Protein AF-A0A7S3KA99-F1 (afdb_monomer)

Sequence (118 aa):
LLRVVQYCHFKNIMHRDLKPENIIIDPETLQVKVIDFGSSSYFSSYQNLKTSLGTPYYIAPEVLKGKYDKSADTWSIGIVTYLMLTGCPPFQDEDFQAIYQKILKEPLQFYRDQWIYL

Radius of gyration: 14.82 Å; Cα contacts (8 Å, |Δi|>4): 154; chains: 1; bounding box: 36×38×37 Å

Organism: Euplotes crassus (NCBI:txid5936)

Foldseek 3Di:
DVVVLVVCVVVQKAQQEDDPVQWDADPVPRDIDGDDSVVMDRDDQQQQPVDPDYDLLQAALCVVVSGDGSVSVVSSVVQRVLCVQQVDGQQDDPDSVSSSCCNNPPDRDDDVVSRVVD

Solvent-accessible surface area (backbone atoms only — not comparable to full-atom values): 7188 Å² total; per-residue (Å²): 96,69,71,59,53,51,52,34,48,76,71,40,36,35,51,63,52,59,45,69,92,32,51,47,66,42,88,88,78,67,44,69,42,79,54,73,64,86,63,38,44,71,73,54,93,82,46,76,66,86,67,94,63,64,66,79,73,36,63,30,56,42,53,80,70,43,57,59,61,69,62,39,49,54,43,9,50,50,40,48,50,47,24,72,61,44,77,48,62,90,54,77,61,96,45,70,69,55,29,52,48,39,60,68,70,52,80,92,75,84,58,70,88,48,44,80,85,114

pLDDT: mean 87.48, std 13.01, range [45.09, 97.19]

Nearest PDB structures (foldseek):
  3q5i-assembly1_A  TM=8.982E-01  e=3.711E-11  Plasmodium berghei
  3lij-assembly1_A  TM=9.115E-01  e=2.048E-10  Cryptosporidium parvum Iowa II
  3hx4-assembly1_A  TM=9.031E-01  e=1.805E-10  Toxoplasma gondii
  8h6e-assembly1_4Y  TM=8.578E-01  e=2.296E-07  Homo sapiens
  8rpc-assembly1_A  TM=8.699E-01  e=5.929E-07  Plasmodium falciparum

Secondary structure (DSSP, 8-state):
-HHHHHHHHHTTEE-----GGGEEE-TTT--EEE--GGG-EE--SS-------S-GGG--HHHHTT---THHHHHHHHHHHHHHHHSS-SS--SSHHHHHHHHHHSPP---GGG-TT-

InterPro domains:
  IPR000719 Protein kinase domain [PF00069] (2-106)
  IPR000719 Protein kinase domain [PS50011] (1-118)
  IPR000719 Protein kinase domain [SM00220] (1-116)
  IPR008271 Serine/threonine-protein kinase, active site [PS00108] (13-25)
  IPR011009 Protein kinase-like domain superfamily [SSF56112] (1-115)
  IPR050205 Calcium-dependent Serine/Threonine Protein Kinases [PTHR24349] (1-115)

Mean predicted aligned error: 5.22 Å

Structure (mmCIF, N/CA/C/O backbone):
data_AF-A0A7S3KA99-F1
#
_entry.id   AF-A0A7S3KA99-F1
#
loop_
_atom_site.group_PDB
_atom_site.id
_atom_site.type_symbol
_atom_site.label_atom_id
_atom_site.label_alt_id
_atom_site.label_comp_id
_atom_site.label_asym_id
_atom_site.label_entity_id
_atom_site.label_seq_id
_atom_site.pdbx_PDB_ins_code
_atom_site.Cartn_x
_atom_site.Cartn_y
_atom_site.Cartn_z
_atom_site.occupancy
_atom_site.B_iso_or_equiv
_atom_site.auth_seq_id
_atom_site.auth_comp_id
_atom_site.auth_asym_id
_atom_site.auth_atom_id
_atom_site.pdbx_PDB_model_num
ATOM 1 N N . LEU A 1 1 ? -10.545 -4.318 0.410 1.00 92.44 1 LEU A N 1
ATOM 2 C CA . LEU A 1 1 ? -9.425 -3.391 0.690 1.00 92.44 1 LEU A CA 1
ATOM 3 C C . LEU A 1 1 ? -9.832 -1.915 0.631 1.00 92.44 1 LEU A C 1
ATOM 5 O O . LEU A 1 1 ? -9.926 -1.313 1.690 1.00 92.44 1 LEU A O 1
ATOM 9 N N . LEU A 1 2 ? -10.161 -1.346 -0.541 1.00 95.94 2 LEU A N 1
ATOM 10 C CA . LEU A 1 2 ? -10.498 0.089 -0.676 1.00 95.94 2 LEU A CA 1
ATOM 11 C C . LEU A 1 2 ? -11.579 0.580 0.303 1.00 95.94 2 LEU A C 1
ATOM 13 O O . LEU A 1 2 ? -11.410 1.627 0.912 1.00 95.94 2 LEU A O 1
ATOM 17 N N . ARG A 1 3 ? -12.647 -0.201 0.525 1.00 96.44 3 ARG A N 1
ATOM 18 C CA . ARG A 1 3 ? -13.696 0.135 1.511 1.00 96.44 3 ARG A CA 1
ATOM 19 C C . ARG A 1 3 ? -13.165 0.255 2.946 1.00 96.44 3 ARG A C 1
ATOM 21 O O . ARG A 1 3 ? -13.610 1.125 3.684 1.00 96.44 3 ARG A O 1
ATOM 28 N N . VAL A 1 4 ? -12.217 -0.603 3.335 1.00 95.50 4 VAL A N 1
ATOM 29 C CA . VAL A 1 4 ? -11.607 -0.579 4.676 1.00 95.50 4 VAL A CA 1
ATOM 30 C C . VAL A 1 4 ? -10.785 0.695 4.840 1.00 95.50 4 VAL A C 1
ATOM 32 O O . VAL A 1 4 ? -10.965 1.431 5.803 1.00 95.50 4 VAL A O 1
ATOM 35 N N . VAL A 1 5 ? -9.951 1.001 3.846 1.00 96.06 5 VAL A N 1
ATOM 36 C CA . VAL A 1 5 ? -9.082 2.183 3.864 1.00 96.06 5 VAL A CA 1
ATOM 37 C C . VAL A 1 5 ? -9.902 3.471 3.803 1.00 96.06 5 VAL A C 1
ATOM 39 O O . VAL A 1 5 ? -9.659 4.383 4.585 1.00 96.06 5 VAL A O 1
ATOM 42 N N . GLN A 1 6 ? -10.948 3.518 2.975 1.00 97.00 6 GLN A N 1
ATOM 43 C CA . GLN A 1 6 ? -11.892 4.635 2.934 1.00 97.00 6 GLN 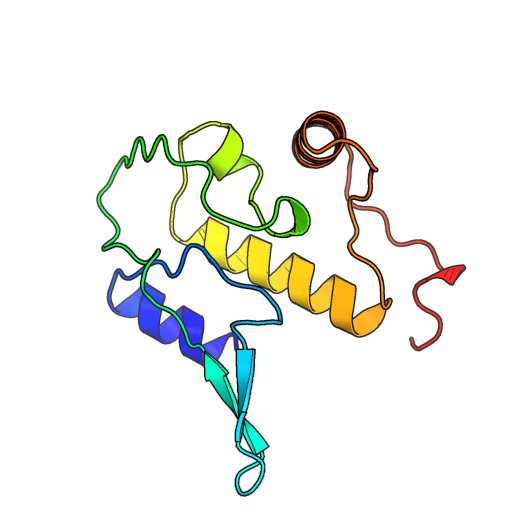A CA 1
ATOM 44 C C . GLN A 1 6 ? -12.533 4.886 4.307 1.00 97.00 6 GLN A C 1
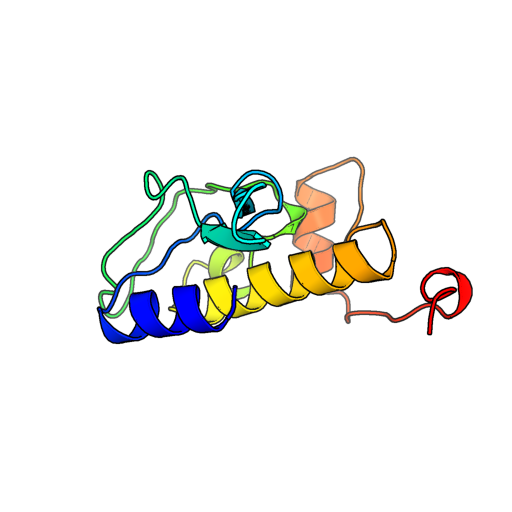ATOM 46 O O . GLN A 1 6 ? -12.644 6.035 4.733 1.00 97.00 6 GLN A O 1
ATOM 51 N N . TYR A 1 7 ? -12.933 3.826 5.016 1.00 97.00 7 TYR A N 1
ATOM 52 C CA . TYR A 1 7 ? -13.483 3.944 6.365 1.00 97.00 7 TYR A CA 1
ATOM 53 C C . TYR A 1 7 ? -12.450 4.492 7.363 1.00 97.00 7 TYR A C 1
ATOM 55 O O . TYR A 1 7 ? -12.759 5.420 8.113 1.00 97.00 7 TYR A O 1
ATOM 63 N N . CYS A 1 8 ? -11.211 3.988 7.343 1.00 95.75 8 CYS A N 1
ATOM 64 C CA . CYS A 1 8 ? -10.117 4.522 8.162 1.00 95.75 8 CYS A CA 1
ATOM 65 C C . CYS A 1 8 ? -9.879 6.009 7.873 1.00 95.75 8 CYS A C 1
ATOM 67 O O . CYS A 1 8 ? -9.869 6.835 8.787 1.00 95.75 8 CYS A O 1
ATOM 69 N N . HIS A 1 9 ? -9.786 6.372 6.595 1.00 95.25 9 HIS A N 1
ATOM 70 C CA . HIS A 1 9 ? -9.577 7.745 6.147 1.00 95.25 9 HIS A CA 1
ATOM 71 C C . HIS A 1 9 ? -10.717 8.667 6.573 1.00 95.25 9 HIS A C 1
ATOM 73 O O . HIS A 1 9 ? -10.449 9.781 7.026 1.00 95.25 9 HIS A O 1
ATOM 79 N N . PHE A 1 10 ? -11.969 8.212 6.511 1.00 96.31 10 PHE A N 1
ATOM 80 C CA . PHE A 1 10 ? -13.125 8.947 7.033 1.00 96.31 10 PHE A CA 1
ATOM 81 C C . PHE A 1 10 ? -13.015 9.207 8.544 1.00 96.31 10 PHE A C 1
ATOM 83 O O . PHE A 1 10 ? -13.398 10.270 9.025 1.00 96.31 10 PHE A O 1
ATOM 90 N N . LYS A 1 11 ? -12.419 8.276 9.296 1.00 95.62 11 LYS A N 1
ATOM 91 C CA . LYS A 1 11 ? -12.125 8.414 10.732 1.00 95.62 11 LYS A CA 1
ATOM 92 C C . LYS A 1 11 ? -10.819 9.160 11.036 1.00 95.62 11 LYS A C 1
ATOM 94 O O . LYS A 1 11 ? -10.394 9.183 12.186 1.00 95.62 11 LYS A O 1
ATOM 99 N N . ASN A 1 12 ? -10.195 9.789 10.037 1.00 93.00 12 ASN A N 1
ATOM 100 C CA . ASN A 1 12 ? -8.882 10.433 10.147 1.00 93.00 12 ASN A CA 1
ATOM 101 C C . ASN A 1 12 ? -7.750 9.490 10.577 1.00 93.00 12 ASN A C 1
ATOM 103 O O . ASN A 1 12 ? -6.774 9.956 11.146 1.00 93.00 12 ASN A O 1
ATOM 107 N N . ILE A 1 13 ? -7.843 8.196 10.278 1.00 93.62 13 ILE A N 1
ATOM 108 C CA . ILE A 1 13 ? -6.802 7.207 10.572 1.00 93.62 13 ILE A CA 1
ATOM 109 C C . ILE A 1 13 ? -6.056 6.875 9.279 1.00 93.62 13 ILE A C 1
ATOM 111 O O . ILE A 1 13 ? -6.689 6.556 8.275 1.00 93.62 13 ILE A O 1
ATOM 115 N N . MET A 1 14 ? -4.726 6.940 9.318 1.00 93.06 14 MET A N 1
ATOM 116 C CA . MET A 1 14 ? -3.830 6.425 8.276 1.00 93.06 14 MET A CA 1
ATOM 117 C C . MET A 1 14 ? -3.254 5.088 8.733 1.00 93.06 14 MET A C 1
ATOM 119 O O . MET A 1 14 ? -2.809 4.993 9.880 1.00 93.06 14 MET A O 1
ATOM 123 N N . HIS A 1 15 ? -3.232 4.085 7.855 1.00 93.81 15 HIS A N 1
ATOM 124 C CA . HIS A 1 15 ? -2.691 2.765 8.185 1.00 93.81 15 HIS A CA 1
ATOM 125 C C . HIS A 1 15 ? -1.156 2.769 8.213 1.00 93.81 15 HIS A C 1
ATOM 127 O O . HIS A 1 15 ? -0.557 2.274 9.167 1.00 93.81 15 HIS A O 1
ATOM 133 N N . ARG A 1 16 ? -0.528 3.378 7.195 1.00 91.69 16 ARG A N 1
ATOM 134 C CA . ARG A 1 16 ? 0.925 3.570 6.997 1.00 91.69 16 ARG A CA 1
ATOM 135 C C . ARG A 1 16 ? 1.773 2.315 6.749 1.00 91.69 16 ARG A C 1
ATOM 137 O O . ARG A 1 16 ? 2.930 2.464 6.386 1.00 91.69 16 ARG A O 1
ATOM 144 N N . ASP A 1 17 ? 1.222 1.111 6.893 1.00 91.31 17 ASP A N 1
ATOM 145 C CA . ASP A 1 17 ? 1.930 -0.148 6.582 1.00 91.31 17 ASP A CA 1
ATOM 146 C C . ASP A 1 17 ? 1.046 -1.141 5.800 1.00 91.31 17 ASP A C 1
ATOM 148 O O . ASP A 1 17 ? 0.855 -2.290 6.192 1.00 91.31 17 ASP A O 1
ATOM 152 N N . LEU A 1 18 ? 0.386 -0.671 4.734 1.00 94.56 18 LEU A N 1
ATOM 153 C CA . LEU A 1 18 ? -0.420 -1.546 3.873 1.00 94.56 18 LEU A CA 1
ATOM 154 C C . LEU A 1 18 ? 0.491 -2.371 2.959 1.00 94.56 18 LEU A C 1
ATOM 156 O O . LEU A 1 18 ? 1.186 -1.830 2.102 1.00 94.56 18 LEU A O 1
ATOM 160 N N . LYS A 1 19 ? 0.438 -3.689 3.131 1.00 93.81 19 LYS A N 1
ATOM 161 C CA . LYS A 1 19 ? 1.214 -4.692 2.395 1.00 93.81 19 LYS A CA 1
ATOM 162 C C . LYS A 1 19 ? 0.464 -6.032 2.403 1.00 93.81 19 LYS A C 1
ATOM 164 O O . LYS A 1 19 ? -0.439 -6.182 3.233 1.00 93.81 19 LYS A O 1
ATOM 169 N N . PRO A 1 20 ? 0.779 -6.990 1.512 1.00 94.62 20 PRO A N 1
ATOM 170 C CA . PRO A 1 20 ? 0.066 -8.266 1.433 1.00 94.62 20 PRO A CA 1
ATOM 171 C C . PRO A 1 20 ? -0.001 -9.011 2.770 1.00 94.62 20 PRO A C 1
ATOM 173 O O . PRO A 1 20 ? -1.036 -9.570 3.106 1.00 94.62 20 PR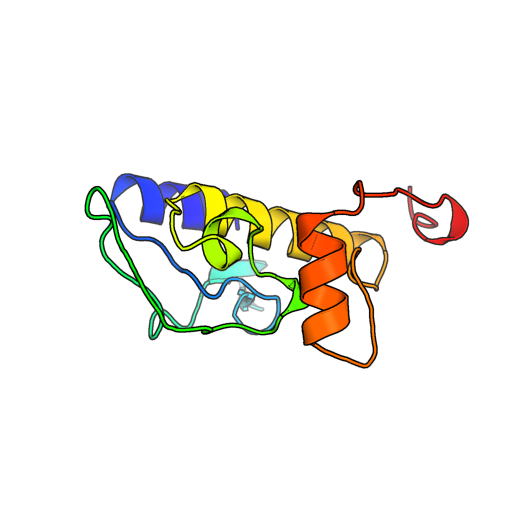O A O 1
ATOM 176 N N . GLU A 1 21 ? 1.062 -8.950 3.571 1.00 94.19 21 GLU A N 1
ATOM 177 C CA . GLU A 1 21 ? 1.160 -9.597 4.883 1.00 94.19 21 GLU A CA 1
ATOM 178 C C . GLU A 1 21 ? 0.125 -9.061 5.888 1.00 94.19 21 GLU A C 1
ATOM 180 O O . GLU A 1 21 ? -0.310 -9.788 6.778 1.00 94.19 21 GLU A O 1
ATOM 185 N N . ASN A 1 22 ? -0.310 -7.809 5.710 1.00 95.81 22 ASN A N 1
ATOM 186 C CA . ASN A 1 22 ? -1.295 -7.139 6.560 1.00 95.81 22 ASN A CA 1
ATOM 187 C C . ASN A 1 22 ? -2.721 -7.195 5.975 1.00 95.81 22 ASN A C 1
ATOM 189 O O . ASN A 1 22 ? -3.633 -6.527 6.471 1.00 95.81 22 ASN A O 1
ATOM 193 N N . ILE A 1 23 ? -2.936 -7.981 4.915 1.00 96.44 23 ILE A N 1
ATOM 194 C CA . ILE A 1 23 ? -4.232 -8.166 4.256 1.00 96.44 23 ILE A CA 1
ATOM 195 C C . ILE A 1 23 ? -4.585 -9.650 4.307 1.00 96.44 23 ILE A C 1
ATOM 197 O O . ILE A 1 23 ? -4.038 -10.464 3.572 1.00 96.44 23 ILE A O 1
ATOM 201 N N . ILE A 1 24 ? -5.545 -10.000 5.157 1.00 96.88 24 ILE A N 1
ATOM 202 C CA . ILE A 1 24 ? -5.986 -11.385 5.333 1.00 96.88 24 ILE A CA 1
ATOM 203 C C . ILE A 1 24 ? -7.361 -11.605 4.710 1.00 96.88 24 ILE A C 1
ATOM 205 O O . ILE A 1 24 ? -8.174 -10.682 4.596 1.00 96.88 24 ILE A O 1
ATOM 209 N N . ILE A 1 25 ? -7.628 -12.851 4.332 1.00 96.62 25 ILE A N 1
ATOM 210 C CA . ILE A 1 25 ? -8.933 -13.292 3.846 1.00 96.62 25 ILE A CA 1
ATOM 211 C C . ILE A 1 25 ? -9.502 -14.249 4.880 1.00 96.62 25 ILE A C 1
ATOM 213 O O . ILE A 1 25 ? -8.868 -15.229 5.262 1.00 96.62 25 ILE A O 1
ATOM 217 N N . ASP A 1 26 ? -10.702 -13.939 5.343 1.00 96.00 26 ASP A N 1
ATOM 218 C CA . ASP A 1 26 ? -11.484 -14.845 6.166 1.00 96.00 26 ASP A CA 1
ATOM 219 C C . ASP A 1 26 ? -11.902 -16.065 5.317 1.00 96.00 26 ASP A C 1
ATOM 221 O O . ASP A 1 26 ? -12.569 -15.874 4.300 1.00 96.00 26 ASP A O 1
ATOM 225 N N . PRO A 1 27 ? -11.500 -17.302 5.664 1.00 96.38 27 PRO A N 1
ATOM 226 C CA . PRO A 1 27 ? -11.700 -18.461 4.792 1.00 96.38 27 PRO A CA 1
ATOM 227 C C . PRO A 1 27 ? -13.166 -18.898 4.689 1.00 96.38 27 PRO A C 1
ATOM 229 O O . PRO A 1 27 ? -13.537 -19.544 3.713 1.00 96.38 27 PRO A O 1
ATOM 232 N N . GLU A 1 28 ? -14.003 -18.546 5.667 1.00 97.19 28 GLU A N 1
ATOM 233 C CA . GLU A 1 28 ? -15.419 -18.919 5.684 1.00 97.19 28 GLU A CA 1
ATOM 234 C C . GLU A 1 28 ? -16.265 -17.912 4.905 1.00 97.19 28 GLU A C 1
ATOM 236 O O . GLU A 1 28 ? -17.158 -18.281 4.145 1.00 97.19 28 GLU A O 1
ATOM 241 N N . THR A 1 29 ? -15.977 -16.621 5.079 1.00 97.19 29 THR A N 1
ATOM 242 C CA . THR A 1 29 ? -16.783 -15.531 4.502 1.00 97.19 29 THR A CA 1
ATOM 243 C C . THR A 1 29 ? -16.174 -14.911 3.246 1.00 97.19 29 THR A C 1
ATOM 245 O O . THR A 1 29 ? -16.824 -14.096 2.589 1.00 97.19 29 THR A O 1
ATOM 248 N N . LEU A 1 30 ? -14.920 -15.251 2.932 1.00 95.31 30 LEU A N 1
ATOM 249 C CA . LEU A 1 30 ? -14.089 -14.646 1.882 1.00 95.31 30 LEU A CA 1
ATOM 250 C C . LEU A 1 30 ? -13.927 -13.123 2.025 1.00 95.31 30 LEU A C 1
ATOM 252 O O . LEU A 1 30 ? -13.575 -12.419 1.075 1.00 95.31 30 LEU A O 1
ATOM 256 N N . GLN A 1 31 ? -14.178 -12.584 3.221 1.00 95.81 31 GLN A N 1
ATOM 257 C CA . GLN A 1 31 ? -14.045 -11.158 3.480 1.00 95.81 31 GLN A CA 1
ATOM 258 C C . GLN A 1 31 ? -12.580 -10.764 3.657 1.00 95.81 31 GLN A C 1
ATOM 260 O O . GLN A 1 31 ? -11.853 -11.335 4.469 1.00 95.81 31 GLN A O 1
ATOM 265 N N . VAL A 1 32 ? -12.173 -9.717 2.938 1.00 95.44 32 VAL A N 1
ATOM 266 C CA . VAL A 1 32 ? -10.865 -9.076 3.110 1.00 95.44 32 VAL A CA 1
ATOM 267 C C . VAL A 1 32 ? -10.854 -8.258 4.399 1.00 95.44 32 VAL A C 1
ATOM 269 O O . VAL A 1 32 ? -11.660 -7.335 4.552 1.00 95.44 32 VAL A O 1
ATOM 272 N N . LYS A 1 33 ? -9.891 -8.533 5.278 1.00 96.19 33 LYS A N 1
ATOM 273 C CA . LYS A 1 33 ? -9.638 -7.795 6.519 1.00 96.19 33 LYS A CA 1
ATOM 274 C C . LYS A 1 33 ? -8.225 -7.210 6.483 1.00 96.19 33 LYS A C 1
ATOM 276 O O . LYS A 1 33 ? -7.298 -7.846 5.993 1.00 96.19 33 LYS A O 1
ATOM 281 N N . VAL A 1 34 ? -8.080 -5.986 6.980 1.00 96.88 34 VAL A N 1
ATOM 282 C CA . VAL A 1 34 ? -6.772 -5.343 7.178 1.00 96.88 34 VAL A CA 1
ATOM 283 C C . VAL A 1 34 ? -6.395 -5.501 8.645 1.00 96.88 34 VAL A C 1
ATOM 285 O O . VAL A 1 34 ? -7.244 -5.289 9.514 1.00 96.88 34 VAL A O 1
ATOM 288 N N . ILE A 1 35 ? -5.154 -5.895 8.903 1.00 96.19 35 ILE A N 1
ATOM 289 C CA . ILE A 1 35 ? -4.602 -6.115 10.243 1.00 96.19 35 ILE A CA 1
ATOM 290 C C . ILE A 1 35 ? -3.367 -5.238 10.477 1.00 96.19 35 ILE A C 1
ATOM 292 O O . ILE A 1 35 ? -2.884 -4.598 9.555 1.00 96.19 35 ILE A O 1
ATOM 296 N N . ASP A 1 36 ? -2.862 -5.255 11.713 1.00 92.94 36 ASP A N 1
ATOM 297 C CA . ASP A 1 36 ? -1.649 -4.553 12.153 1.00 92.94 36 ASP A CA 1
ATOM 298 C C . ASP A 1 36 ? -1.683 -3.018 12.019 1.00 92.94 36 ASP A C 1
ATOM 300 O O . ASP A 1 36 ? -1.008 -2.386 11.210 1.00 92.94 36 ASP A O 1
ATOM 304 N N . PHE A 1 37 ? -2.438 -2.396 12.926 1.00 93.25 37 PHE A N 1
ATOM 305 C CA . PHE A 1 37 ? -2.497 -0.943 13.084 1.00 93.25 37 PHE A CA 1
ATOM 306 C C . PHE A 1 37 ? -1.371 -0.395 13.987 1.00 93.25 37 PHE A C 1
ATOM 308 O O . PHE A 1 37 ? -1.452 0.751 14.435 1.00 93.25 37 PHE A O 1
ATOM 315 N N . GLY A 1 38 ? -0.316 -1.172 14.279 1.00 89.50 38 GLY A N 1
ATOM 316 C CA . GLY A 1 38 ? 0.793 -0.735 15.141 1.00 89.50 38 GLY A CA 1
ATOM 317 C C . GLY A 1 38 ? 1.537 0.481 14.582 1.00 89.50 38 GLY A C 1
ATOM 318 O O . GLY A 1 38 ? 1.997 1.346 15.328 1.00 89.50 38 GLY A O 1
ATOM 319 N N . SER A 1 39 ? 1.563 0.590 13.253 1.00 86.50 39 SER A N 1
ATOM 320 C CA . SER A 1 39 ? 2.100 1.735 12.521 1.00 86.50 39 SER A CA 1
ATOM 321 C C . SER A 1 39 ? 1.041 2.777 12.182 1.00 86.50 39 SER A C 1
ATOM 323 O O . SER A 1 39 ? 1.355 3.719 11.478 1.00 86.50 39 SER A O 1
ATOM 325 N N . SER A 1 40 ? -0.206 2.689 12.642 1.00 90.25 40 SER A N 1
ATOM 326 C CA . SER A 1 40 ? -1.235 3.675 12.281 1.00 90.25 40 SER A CA 1
ATOM 327 C C . SER A 1 40 ? -1.083 4.997 13.040 1.00 90.25 40 SER A C 1
ATOM 329 O O . SER A 1 40 ? -0.431 5.065 14.081 1.00 90.25 40 SER A O 1
ATOM 331 N N . SER A 1 41 ? -1.630 6.090 12.509 1.00 88.38 41 SER A N 1
ATOM 332 C CA . SER A 1 41 ? -1.752 7.357 13.246 1.00 88.38 41 SER A CA 1
ATOM 333 C C . SER A 1 41 ? -3.041 8.078 12.887 1.00 88.38 41 SER A C 1
ATOM 335 O O . SER A 1 41 ? -3.616 7.877 11.814 1.00 88.38 41 SER A O 1
ATOM 337 N N . TYR A 1 42 ? -3.479 8.962 13.781 1.00 88.44 42 TYR A N 1
ATOM 338 C CA . TYR A 1 42 ? -4.423 9.993 13.390 1.00 88.44 42 TYR A CA 1
ATOM 339 C C . TYR A 1 42 ? -3.722 10.989 12.473 1.00 88.44 42 TYR A C 1
ATOM 341 O O . TYR A 1 42 ? -2.624 11.457 12.779 1.00 88.44 42 TYR A O 1
ATOM 349 N N . PHE A 1 43 ? -4.370 11.340 11.371 1.00 78.19 43 PHE A N 1
ATOM 350 C CA . PHE A 1 43 ? -3.926 12.416 10.508 1.00 78.19 43 PHE A CA 1
ATOM 351 C C . PHE A 1 43 ? -3.951 13.735 11.289 1.00 78.19 43 PHE A C 1
ATOM 353 O O . PHE A 1 43 ? -5.015 14.200 11.700 1.00 78.19 43 PHE A O 1
ATOM 360 N N . SER A 1 44 ? -2.783 14.350 11.461 1.00 69.56 44 SER A N 1
ATOM 361 C CA . SER A 1 44 ? -2.659 15.761 11.819 1.00 69.56 44 SER A CA 1
ATOM 362 C C . SER A 1 44 ? -2.024 16.491 10.644 1.00 69.56 44 SER A C 1
ATOM 364 O O . SER A 1 44 ? -1.078 15.982 10.040 1.00 69.56 44 SER A O 1
ATOM 366 N N . SER A 1 45 ? -2.528 17.679 10.314 1.00 57.41 45 SER A N 1
ATOM 367 C CA . SER A 1 45 ? -1.931 18.552 9.306 1.00 57.41 45 SER A CA 1
ATOM 368 C C . SER A 1 45 ? -0.441 18.723 9.621 1.00 57.41 45 SER A C 1
ATOM 370 O O . SER A 1 45 ? -0.087 19.275 10.659 1.00 57.41 45 SER A O 1
ATOM 372 N N . TYR A 1 46 ? 0.417 18.214 8.731 1.00 53.47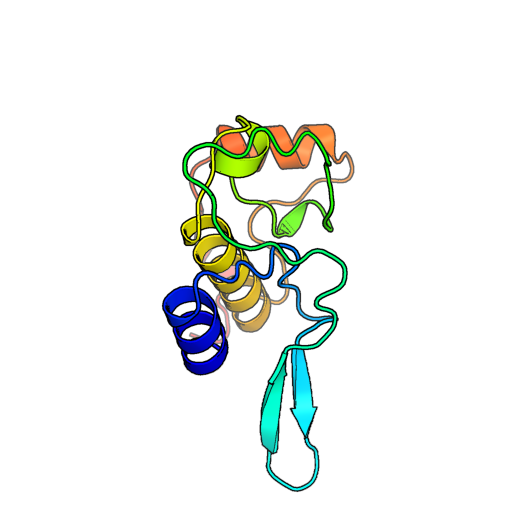 46 TYR A N 1
ATOM 373 C CA . TYR A 1 46 ? 1.884 18.227 8.827 1.00 53.47 46 TYR A CA 1
ATOM 374 C C . TYR A 1 46 ? 2.486 17.255 9.853 1.00 53.47 46 TYR A C 1
ATOM 376 O O . TYR A 1 46 ? 2.982 17.642 10.909 1.00 53.47 46 TYR A O 1
ATOM 384 N N . GLN A 1 47 ? 2.527 15.972 9.497 1.00 52.28 47 GLN A N 1
ATOM 385 C CA . GLN A 1 47 ? 3.336 14.992 10.214 1.00 52.28 47 GLN A CA 1
ATOM 386 C C . GLN A 1 47 ? 4.727 14.857 9.577 1.00 52.28 47 GLN A C 1
ATOM 388 O O . GLN A 1 47 ? 4.883 14.236 8.533 1.00 52.28 47 GLN A O 1
ATOM 393 N N . ASN A 1 48 ? 5.756 15.395 10.246 1.00 49.69 48 ASN A N 1
ATOM 394 C CA . ASN A 1 48 ? 7.161 15.026 10.015 1.00 49.69 48 ASN A CA 1
ATOM 395 C C . ASN A 1 48 ? 7.442 13.686 10.709 1.00 49.69 48 ASN A C 1
ATOM 397 O O . ASN A 1 48 ? 8.182 13.611 11.692 1.00 49.69 48 ASN A O 1
ATOM 401 N N . LEU A 1 49 ? 6.789 12.620 10.263 1.00 52.41 49 LEU A N 1
ATOM 402 C CA . LEU A 1 49 ? 7.033 11.291 10.808 1.00 52.41 49 LEU A CA 1
ATOM 403 C C . LEU A 1 49 ? 8.328 10.756 10.194 1.00 52.41 49 LEU A C 1
ATOM 405 O O . LEU A 1 49 ? 8.326 10.177 9.115 1.00 52.41 49 LEU A O 1
ATOM 409 N N . LYS A 1 50 ? 9.441 10.993 10.896 1.00 46.59 50 LYS A N 1
ATOM 410 C CA . LYS A 1 50 ? 10.814 10.575 10.548 1.00 46.59 50 LYS A CA 1
ATOM 411 C C . LYS A 1 50 ? 11.056 9.061 10.593 1.00 46.59 50 LYS A C 1
ATOM 413 O O . LYS A 1 50 ? 12.205 8.629 10.618 1.00 46.59 50 LYS A O 1
ATOM 418 N N . THR A 1 51 ? 10.016 8.247 10.641 1.00 45.09 51 THR A N 1
ATOM 419 C CA . THR A 1 51 ? 10.178 6.812 10.833 1.00 45.09 51 THR A CA 1
ATOM 420 C C . THR A 1 51 ? 9.973 6.120 9.499 1.00 45.09 51 THR A C 1
ATOM 422 O O . THR A 1 51 ? 8.846 6.023 9.018 1.00 45.09 51 THR A O 1
ATOM 425 N N . SER A 1 52 ? 11.078 5.662 8.907 1.00 50.59 52 SER A N 1
ATOM 426 C CA . SER A 1 52 ? 11.107 4.691 7.812 1.00 50.59 52 SER A CA 1
ATOM 427 C C . SER A 1 52 ? 10.515 3.369 8.316 1.00 50.59 52 SER A C 1
ATOM 429 O O . SER A 1 52 ? 11.240 2.447 8.674 1.00 50.59 52 SER A O 1
ATOM 431 N N . LEU A 1 53 ? 9.194 3.323 8.466 1.00 51.50 53 LEU A N 1
ATOM 432 C CA . LEU A 1 53 ? 8.439 2.130 8.826 1.00 51.50 53 LEU A CA 1
ATOM 433 C C . LEU A 1 53 ? 7.765 1.626 7.555 1.00 51.50 53 LEU A C 1
ATOM 435 O O . LEU A 1 53 ? 7.031 2.372 6.911 1.00 51.50 53 LEU A O 1
ATOM 439 N N . GLY A 1 54 ? 8.059 0.382 7.193 1.00 55.84 54 GLY A N 1
ATOM 440 C CA . GLY A 1 54 ? 7.470 -0.303 6.050 1.00 55.84 54 GLY A CA 1
ATOM 441 C C . GLY A 1 54 ? 8.505 -1.072 5.237 1.00 55.84 54 GLY A C 1
ATOM 442 O O . GLY A 1 54 ? 9.692 -0.742 5.214 1.00 55.84 54 GLY A O 1
ATOM 443 N N . THR A 1 55 ? 8.043 -2.114 4.555 1.00 67.75 55 THR A N 1
ATOM 444 C CA . THR A 1 55 ? 8.831 -2.792 3.522 1.00 67.75 55 THR A CA 1
ATOM 445 C C . THR A 1 55 ? 8.966 -1.824 2.331 1.00 67.75 55 THR A C 1
ATOM 447 O O . THR A 1 55 ? 7.945 -1.301 1.876 1.00 67.75 55 THR A O 1
ATOM 450 N N . PRO A 1 56 ? 10.179 -1.557 1.80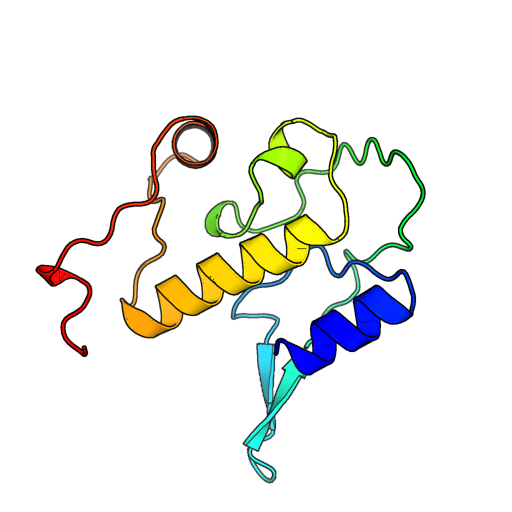6 1.00 80.00 56 PRO A N 1
ATOM 451 C CA . PRO A 1 56 ? 10.465 -0.422 0.913 1.00 80.00 56 PRO A CA 1
ATOM 452 C C . PRO A 1 56 ? 9.634 -0.387 -0.374 1.00 80.00 56 PRO A C 1
ATOM 454 O O . PRO A 1 56 ? 9.475 0.672 -0.966 1.00 80.00 56 PRO A O 1
ATOM 457 N N . TYR A 1 57 ? 9.063 -1.514 -0.795 1.00 88.62 57 TYR A N 1
ATOM 458 C CA . TYR A 1 57 ? 8.252 -1.610 -2.008 1.00 88.62 57 TYR A CA 1
ATOM 459 C C . TYR A 1 57 ? 6.943 -0.811 -1.950 1.00 88.62 57 TYR A C 1
ATOM 461 O O . TYR A 1 57 ? 6.487 -0.326 -2.981 1.00 88.62 57 TYR A O 1
ATOM 469 N N . TYR A 1 58 ? 6.334 -0.662 -0.770 1.00 92.56 58 TYR A N 1
ATOM 470 C CA . TYR A 1 58 ? 4.979 -0.105 -0.629 1.00 92.56 58 TYR A CA 1
ATOM 471 C C . TYR A 1 58 ? 4.962 1.366 -0.203 1.00 92.56 58 TYR A C 1
ATOM 473 O O . TYR A 1 58 ? 3.884 1.949 -0.062 1.00 92.56 58 TYR A O 1
ATOM 481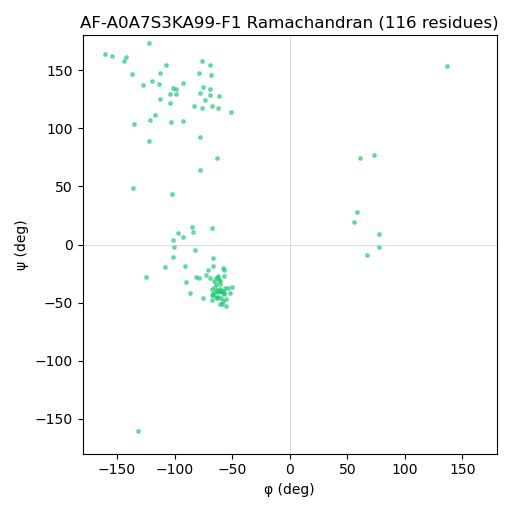 N N . ILE A 1 59 ? 6.134 1.966 0.026 1.00 91.69 59 ILE A N 1
ATOM 482 C CA . ILE A 1 59 ? 6.257 3.337 0.520 1.00 91.69 59 ILE A CA 1
ATOM 483 C C . ILE A 1 59 ? 5.961 4.352 -0.585 1.00 91.69 59 ILE A C 1
ATOM 485 O O . ILE A 1 59 ? 6.444 4.229 -1.711 1.00 91.69 59 ILE A O 1
ATOM 489 N N . ALA A 1 60 ? 5.175 5.374 -0.255 1.00 92.50 60 ALA A N 1
ATOM 490 C CA . ALA A 1 60 ? 4.840 6.438 -1.190 1.00 92.50 60 ALA A CA 1
ATOM 491 C C . ALA A 1 60 ? 5.991 7.458 -1.328 1.00 92.50 60 ALA A C 1
ATOM 493 O O . ALA A 1 60 ? 6.694 7.737 -0.347 1.00 92.50 60 ALA A O 1
ATOM 494 N N . PRO A 1 61 ? 6.192 8.070 -2.509 1.00 92.94 61 PRO A N 1
ATOM 495 C CA . PRO A 1 61 ? 7.267 9.037 -2.732 1.00 92.94 61 PRO A CA 1
ATOM 496 C C . PRO A 1 61 ? 7.163 10.266 -1.817 1.00 92.94 61 PRO A C 1
ATOM 498 O O . PRO A 1 61 ? 8.178 10.849 -1.437 1.00 92.94 61 PRO A O 1
ATOM 501 N N . GLU A 1 62 ? 5.956 10.678 -1.437 1.00 91.00 62 GLU A N 1
ATOM 502 C CA . GLU A 1 62 ? 5.714 11.773 -0.497 1.00 91.00 62 GLU A CA 1
ATOM 503 C C . GLU A 1 62 ? 6.137 11.435 0.945 1.00 91.00 62 GLU A C 1
ATOM 505 O O . GLU A 1 62 ? 6.594 12.317 1.680 1.00 91.00 62 GLU A O 1
ATOM 510 N N . VAL A 1 63 ? 6.089 10.152 1.327 1.00 88.81 63 VAL A N 1
ATOM 511 C CA . VAL A 1 63 ? 6.577 9.672 2.629 1.00 88.81 63 VAL A CA 1
ATOM 512 C C . VAL A 1 63 ? 8.097 9.806 2.688 1.00 88.81 63 VAL A C 1
ATOM 514 O O . VAL A 1 63 ? 8.624 10.353 3.655 1.00 88.81 63 VAL A O 1
ATOM 517 N N . LEU A 1 64 ? 8.800 9.428 1.613 1.00 88.19 64 LEU A N 1
ATOM 518 C CA . LEU A 1 64 ? 10.255 9.605 1.481 1.00 88.19 64 LEU A CA 1
ATOM 519 C C . LEU A 1 64 ? 10.681 11.084 1.508 1.00 88.19 64 LEU A C 1
ATOM 521 O O . LEU A 1 64 ? 11.778 11.413 1.953 1.00 88.19 64 LEU A O 1
ATOM 525 N N . LYS A 1 65 ? 9.804 11.991 1.061 1.00 88.06 65 LYS A N 1
ATOM 526 C CA . LYS A 1 65 ? 10.009 13.450 1.116 1.00 88.06 65 LYS A CA 1
ATOM 527 C C . LYS A 1 65 ? 9.650 14.059 2.480 1.00 88.06 65 LYS A C 1
ATOM 529 O O . LYS A 1 65 ? 9.852 15.257 2.681 1.00 88.06 65 LYS A O 1
ATOM 534 N N . GLY A 1 66 ? 9.117 13.262 3.409 1.00 81.25 66 GLY A N 1
ATOM 535 C CA . GLY A 1 66 ? 8.788 13.668 4.777 1.00 81.25 66 GLY A CA 1
ATOM 536 C C . GLY A 1 66 ? 7.501 14.483 4.927 1.00 81.25 66 GLY A C 1
ATOM 537 O O . GLY A 1 66 ? 7.243 15.001 6.010 1.00 81.25 66 GLY A O 1
ATOM 538 N N . LYS A 1 67 ? 6.691 14.615 3.869 1.00 82.12 67 LYS A N 1
ATOM 539 C CA . LYS A 1 67 ? 5.405 15.328 3.898 1.00 82.12 67 LYS A CA 1
ATOM 540 C C . LYS A 1 67 ? 4.361 14.495 3.179 1.00 82.12 67 LYS A C 1
ATOM 542 O O . LYS A 1 67 ? 4.344 14.484 1.956 1.00 82.12 67 LYS A O 1
ATOM 547 N N . TYR A 1 68 ? 3.493 13.838 3.934 1.00 85.56 68 TYR A N 1
ATOM 548 C CA . TYR A 1 68 ? 2.486 12.942 3.383 1.00 85.56 68 TYR A CA 1
ATOM 549 C C . TYR A 1 68 ? 1.163 13.041 4.136 1.00 85.56 68 TYR A C 1
ATOM 551 O O . TYR A 1 68 ? 1.099 13.544 5.262 1.00 85.56 68 TYR A O 1
ATOM 559 N N . ASP A 1 69 ? 0.109 12.564 3.487 1.00 88.62 69 ASP A N 1
ATOM 560 C CA . ASP A 1 69 ? -1.227 1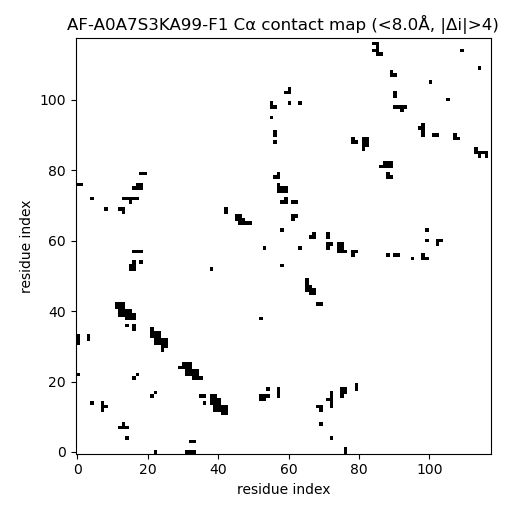2.452 4.049 1.00 88.62 69 ASP A CA 1
ATOM 561 C C . ASP A 1 69 ? -1.806 11.053 3.774 1.00 88.62 69 ASP A C 1
ATOM 563 O O . ASP A 1 69 ? -1.078 10.089 3.524 1.00 88.62 69 ASP A O 1
ATOM 567 N N . LYS A 1 70 ? -3.131 10.931 3.855 1.00 92.00 70 LYS A N 1
ATOM 568 C CA . LYS A 1 70 ? -3.876 9.693 3.609 1.00 92.00 70 LYS A CA 1
ATOM 569 C C . LYS A 1 70 ? -3.621 9.099 2.212 1.00 92.00 70 LYS A C 1
ATOM 571 O O . LYS A 1 70 ? -3.815 7.898 2.041 1.00 92.00 70 LYS A O 1
ATOM 576 N N . SER A 1 71 ? -3.164 9.888 1.232 1.00 92.94 71 SER A N 1
ATOM 577 C CA . SER A 1 71 ? -2.778 9.419 -0.106 1.00 92.94 71 SER A CA 1
ATOM 578 C C . SER A 1 71 ? -1.694 8.348 -0.072 1.00 92.94 71 SER A C 1
ATOM 580 O O . SER A 1 71 ? -1.676 7.495 -0.958 1.00 92.94 71 SER A O 1
ATOM 582 N N . ALA A 1 72 ? -0.850 8.335 0.965 1.00 92.81 72 ALA A N 1
ATOM 583 C CA . ALA A 1 72 ? 0.198 7.336 1.117 1.00 92.81 72 ALA A CA 1
ATOM 584 C C . ALA A 1 72 ? -0.375 5.910 1.191 1.00 92.81 72 ALA A C 1
ATOM 586 O O . ALA A 1 72 ? 0.146 5.005 0.546 1.00 92.81 72 ALA A O 1
ATOM 587 N N . ASP A 1 73 ? -1.500 5.715 1.890 1.00 94.81 73 ASP A N 1
ATOM 588 C CA . ASP A 1 73 ? -2.185 4.416 1.922 1.00 94.81 73 ASP A CA 1
ATOM 589 C C . ASP A 1 73 ? -2.724 4.039 0.529 1.00 94.81 73 ASP A C 1
ATOM 591 O O . ASP A 1 73 ? -2.684 2.874 0.133 1.00 94.81 73 ASP A O 1
ATOM 595 N N . THR A 1 74 ? -3.208 5.020 -0.242 1.00 96.25 74 THR A N 1
ATOM 596 C CA . THR A 1 74 ? -3.687 4.804 -1.617 1.00 96.25 74 THR A CA 1
ATOM 597 C C . THR A 1 74 ? -2.553 4.356 -2.539 1.00 96.25 74 THR A C 1
ATOM 599 O O . THR A 1 74 ? -2.756 3.449 -3.347 1.00 96.25 74 THR A O 1
ATOM 602 N N . TRP A 1 75 ? -1.355 4.932 -2.393 1.00 95.50 75 TRP A N 1
ATOM 603 C CA . TRP A 1 75 ? -0.158 4.469 -3.098 1.00 95.50 75 TRP A CA 1
ATOM 604 C C . TRP A 1 75 ? 0.154 3.011 -2.761 1.00 95.50 75 TRP A C 1
ATOM 606 O O . TRP A 1 75 ? 0.274 2.187 -3.668 1.00 95.50 75 TRP A O 1
ATOM 616 N N . SER A 1 76 ? 0.214 2.662 -1.472 1.00 95.62 76 SER A N 1
ATOM 617 C CA . SER A 1 76 ? 0.501 1.291 -1.038 1.00 95.62 76 SER A CA 1
ATOM 618 C C . SER A 1 76 ? -0.512 0.282 -1.597 1.00 95.62 76 SER A C 1
ATOM 620 O O . SER A 1 76 ? -0.119 -0.785 -2.063 1.00 95.62 76 SER A O 1
ATOM 622 N N . ILE A 1 77 ? -1.805 0.631 -1.653 1.00 96.75 77 ILE A N 1
ATOM 623 C CA . ILE A 1 77 ? -2.841 -0.194 -2.309 1.00 96.75 77 ILE A CA 1
ATOM 624 C C . ILE A 1 77 ? -2.559 -0.369 -3.803 1.00 96.75 77 ILE A C 1
ATOM 626 O O . ILE A 1 77 ? -2.766 -1.461 -4.334 1.00 96.75 77 ILE A O 1
ATOM 630 N N . GLY A 1 78 ? -2.098 0.682 -4.484 1.00 96.19 78 GLY A N 1
ATOM 631 C CA . GLY A 1 78 ? -1.688 0.621 -5.885 1.00 96.19 78 GLY A CA 1
ATOM 632 C C . GLY A 1 78 ? -0.550 -0.377 -6.106 1.00 96.19 78 GLY A C 1
ATOM 633 O O . GLY A 1 78 ? -0.654 -1.227 -6.986 1.00 96.19 78 GLY A O 1
ATOM 634 N N . ILE A 1 79 ? 0.477 -0.348 -5.252 1.00 95.75 79 ILE A N 1
ATOM 635 C CA . ILE A 1 79 ? 1.588 -1.310 -5.294 1.00 95.75 79 ILE A CA 1
ATOM 636 C C . ILE A 1 79 ? 1.100 -2.738 -5.029 1.00 95.75 79 ILE A C 1
ATOM 638 O O . ILE A 1 79 ? 1.447 -3.649 -5.777 1.00 95.75 79 ILE A O 1
ATOM 642 N N . VAL A 1 80 ? 0.263 -2.944 -4.004 1.00 95.12 80 VAL A N 1
ATOM 643 C CA . VAL A 1 80 ? -0.335 -4.259 -3.709 1.00 95.12 80 VAL A CA 1
ATOM 644 C C . VAL A 1 80 ? -1.147 -4.766 -4.903 1.00 95.12 80 VAL A C 1
ATOM 646 O O . VAL A 1 80 ? -1.066 -5.937 -5.253 1.00 95.12 80 VAL A O 1
ATOM 649 N N . THR A 1 81 ? -1.899 -3.886 -5.564 1.00 94.88 81 THR A N 1
ATOM 650 C CA . THR A 1 81 ? -2.697 -4.237 -6.748 1.00 94.88 81 THR A CA 1
ATOM 651 C C . THR A 1 81 ? -1.816 -4.604 -7.935 1.00 94.88 81 THR A C 1
ATOM 653 O O . THR A 1 81 ? -2.083 -5.613 -8.579 1.00 94.88 81 THR A O 1
ATOM 656 N N . TYR A 1 82 ? -0.749 -3.841 -8.188 1.00 94.06 82 TYR A N 1
ATOM 657 C CA . TYR A 1 82 ? 0.249 -4.176 -9.205 1.00 94.06 82 TYR A CA 1
ATOM 658 C C . TYR A 1 82 ? 0.820 -5.573 -8.939 1.00 94.06 82 TYR A C 1
ATOM 660 O O . TYR A 1 82 ? 0.732 -6.444 -9.797 1.00 94.06 82 TYR A O 1
ATOM 668 N N . LEU A 1 83 ? 1.301 -5.812 -7.715 1.00 92.50 83 LEU A N 1
ATOM 669 C CA . LEU A 1 83 ? 1.878 -7.089 -7.300 1.00 92.50 83 LEU A CA 1
ATOM 670 C C . LEU A 1 83 ? 0.907 -8.264 -7.488 1.00 92.50 83 LEU A C 1
ATOM 672 O O . LEU A 1 83 ? 1.321 -9.324 -7.946 1.00 92.50 83 LEU A O 1
ATOM 676 N N . MET A 1 84 ? -0.376 -8.092 -7.157 1.00 92.00 84 MET A N 1
ATOM 677 C CA . MET A 1 84 ? -1.390 -9.137 -7.352 1.00 92.00 84 MET A CA 1
ATOM 678 C C . MET A 1 84 ? -1.612 -9.489 -8.829 1.00 92.00 84 MET A C 1
ATOM 680 O O . MET A 1 84 ? -1.995 -10.617 -9.123 1.00 92.00 84 MET A O 1
ATOM 684 N N . LEU A 1 85 ? -1.405 -8.539 -9.745 1.00 92.06 85 LEU A N 1
ATOM 685 C CA . LEU A 1 85 ? -1.663 -8.723 -11.175 1.00 92.06 85 LEU A CA 1
ATOM 686 C C . LEU A 1 85 ? -0.440 -9.253 -11.933 1.00 92.06 85 LEU A C 1
ATOM 688 O O . LEU A 1 85 ? -0.605 -10.003 -12.893 1.00 92.06 85 LEU A O 1
ATOM 692 N N . THR A 1 86 ? 0.769 -8.895 -11.501 1.00 92.06 86 THR A N 1
ATOM 693 C CA . THR A 1 86 ? 2.022 -9.237 -12.198 1.00 92.06 86 THR A CA 1
ATOM 694 C C . THR A 1 86 ? 2.863 -10.291 -11.480 1.00 92.06 86 THR A C 1
ATOM 696 O O . THR A 1 86 ? 3.747 -10.894 -12.082 1.00 92.06 86 THR A O 1
ATOM 699 N N . GLY A 1 87 ? 2.638 -10.506 -10.181 1.00 90.12 87 GLY A N 1
ATOM 700 C CA . GLY A 1 87 ? 3.485 -11.345 -9.331 1.00 90.12 87 GLY A CA 1
ATOM 701 C C . GLY A 1 87 ? 4.796 -10.686 -8.880 1.00 90.12 87 GLY A C 1
ATOM 702 O O . GLY A 1 87 ? 5.531 -11.287 -8.097 1.00 90.12 87 GLY A O 1
ATOM 703 N N . CYS A 1 88 ? 5.095 -9.454 -9.309 1.00 89.94 88 CYS A N 1
ATOM 704 C CA . CYS A 1 88 ? 6.278 -8.698 -8.886 1.00 89.94 88 CYS A CA 1
ATOM 705 C C . CYS A 1 88 ? 5.948 -7.220 -8.596 1.00 89.94 88 CYS A C 1
ATOM 707 O O . CYS A 1 88 ? 5.073 -6.648 -9.242 1.00 89.94 88 CYS A O 1
ATOM 709 N N . PRO A 1 89 ? 6.610 -6.555 -7.631 1.00 91.06 89 PRO A N 1
ATOM 710 C CA . PRO A 1 89 ? 6.401 -5.127 -7.410 1.00 91.06 89 PRO A CA 1
ATOM 711 C C . PRO A 1 89 ? 6.963 -4.292 -8.580 1.00 91.06 89 PRO A C 1
ATOM 713 O O . PRO A 1 89 ? 7.895 -4.726 -9.253 1.00 91.06 89 PRO A O 1
ATOM 716 N N . PRO A 1 90 ? 6.440 -3.074 -8.815 1.00 93.31 90 PRO A N 1
ATOM 717 C CA . PRO A 1 90 ? 6.831 -2.252 -9.963 1.00 93.31 90 PRO A CA 1
ATOM 718 C C . PRO A 1 90 ? 8.230 -1.634 -9.845 1.00 93.31 90 PRO A C 1
ATOM 720 O O . PRO A 1 90 ? 8.861 -1.338 -10.856 1.00 93.31 90 PRO A O 1
ATOM 723 N N . PHE A 1 91 ? 8.715 -1.425 -8.618 1.00 93.94 91 PHE A N 1
ATOM 724 C CA . PHE A 1 91 ? 10.048 -0.897 -8.338 1.00 93.94 91 PHE A CA 1
ATOM 725 C C . PHE A 1 91 ? 10.839 -1.963 -7.584 1.00 93.94 91 PHE A C 1
ATOM 727 O O . PHE A 1 91 ? 10.510 -2.284 -6.444 1.00 93.94 91 PHE A O 1
ATOM 734 N N . GLN A 1 92 ? 11.860 -2.528 -8.224 1.00 90.06 92 GLN A N 1
ATOM 735 C CA . GLN A 1 92 ? 12.656 -3.631 -7.685 1.00 90.06 92 GLN A CA 1
ATOM 736 C C . GLN A 1 92 ? 14.136 -3.305 -7.727 1.00 90.06 92 GLN A C 1
ATOM 738 O O . GLN A 1 92 ? 14.624 -2.788 -8.731 1.00 90.06 92 GLN A O 1
ATOM 743 N N . ASP A 1 93 ? 14.840 -3.636 -6.654 1.00 91.50 93 ASP A N 1
ATOM 744 C CA . ASP A 1 93 ? 16.295 -3.627 -6.580 1.00 91.50 93 ASP A CA 1
ATOM 745 C C . ASP A 1 93 ? 16.749 -4.505 -5.405 1.00 91.50 93 ASP A C 1
ATOM 747 O O . ASP A 1 93 ? 15.941 -4.837 -4.536 1.00 91.50 93 ASP A O 1
ATOM 751 N N . GLU A 1 94 ? 18.027 -4.873 -5.373 1.00 88.44 94 GLU A N 1
ATOM 752 C CA 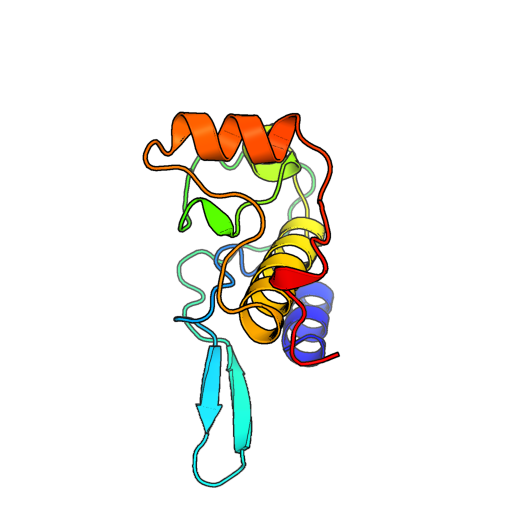. GLU A 1 94 ? 18.624 -5.567 -4.225 1.00 88.44 94 GLU A CA 1
ATOM 753 C C . GLU A 1 94 ? 18.943 -4.584 -3.091 1.00 88.44 94 GLU A C 1
ATOM 755 O O . GLU A 1 94 ? 18.899 -4.949 -1.915 1.00 88.44 94 GLU A O 1
ATOM 760 N N . ASP A 1 95 ? 19.220 -3.323 -3.435 1.00 89.50 95 ASP A N 1
ATOM 761 C CA . ASP A 1 95 ? 19.514 -2.266 -2.476 1.00 89.50 95 ASP A CA 1
ATOM 762 C C . ASP A 1 95 ? 18.288 -1.382 -2.192 1.00 89.50 95 ASP A C 1
ATOM 764 O O . ASP A 1 95 ? 17.640 -0.833 -3.087 1.00 89.50 95 ASP A O 1
ATOM 768 N N . PHE A 1 96 ? 17.982 -1.180 -0.910 1.00 88.12 96 PHE A N 1
ATOM 769 C CA . PHE A 1 96 ? 16.832 -0.369 -0.500 1.00 88.12 96 PHE A CA 1
ATOM 770 C C . PHE A 1 96 ? 16.970 1.094 -0.914 1.00 88.12 96 PHE A C 1
ATOM 772 O O . PHE A 1 96 ? 15.972 1.727 -1.266 1.00 88.12 96 PHE A O 1
ATOM 779 N N . GLN A 1 97 ? 18.191 1.635 -0.913 1.00 89.69 97 GLN A N 1
ATOM 780 C CA . GLN A 1 97 ? 18.407 3.009 -1.346 1.00 89.69 97 GLN A CA 1
ATOM 781 C C . GLN A 1 97 ? 18.140 3.149 -2.850 1.00 89.69 97 GLN A C 1
ATOM 783 O O . GLN A 1 97 ? 17.527 4.136 -3.264 1.00 89.69 97 GLN A O 1
ATOM 788 N N . ALA A 1 98 ? 18.515 2.153 -3.654 1.00 92.56 98 ALA A N 1
ATOM 789 C CA . ALA A 1 98 ? 18.163 2.079 -5.065 1.00 92.56 98 ALA A CA 1
ATOM 790 C C . ALA A 1 98 ? 16.641 1.997 -5.280 1.00 92.56 98 ALA A C 1
ATOM 792 O O . ALA A 1 98 ? 16.117 2.783 -6.070 1.00 92.56 98 ALA A O 1
ATOM 793 N N . ILE A 1 99 ? 15.904 1.169 -4.523 1.00 92.56 99 ILE A N 1
ATOM 794 C CA . ILE A 1 99 ? 14.424 1.140 -4.574 1.00 92.56 99 ILE A CA 1
ATOM 795 C C . ILE A 1 99 ? 13.842 2.536 -4.309 1.00 92.56 99 ILE A C 1
ATOM 797 O O . ILE A 1 99 ? 12.993 3.008 -5.066 1.00 92.56 99 ILE A O 1
ATOM 801 N N . TYR A 1 100 ? 14.321 3.240 -3.280 1.00 92.25 100 TYR A N 1
ATOM 802 C CA . TYR A 1 100 ? 13.857 4.599 -2.987 1.00 92.25 100 TYR A CA 1
ATOM 803 C C . TYR A 1 100 ? 14.160 5.580 -4.119 1.00 92.25 100 TYR A C 1
ATOM 805 O O . TYR A 1 100 ? 13.321 6.426 -4.434 1.00 92.25 100 TYR A O 1
ATOM 813 N N . GLN A 1 101 ? 15.329 5.479 -4.760 1.00 94.44 101 GLN A N 1
ATOM 814 C CA . GLN A 1 101 ? 15.635 6.305 -5.929 1.00 94.44 101 GLN A CA 1
ATOM 815 C C . GLN A 1 101 ? 14.687 6.013 -7.093 1.00 94.44 101 GLN A C 1
ATOM 817 O O . GLN A 1 101 ? 14.217 6.965 -7.714 1.00 94.44 101 GLN A O 1
ATOM 822 N N . LYS A 1 102 ? 14.358 4.740 -7.341 1.00 95.31 102 LYS A N 1
ATOM 823 C CA . LYS A 1 102 ? 13.388 4.332 -8.365 1.00 95.31 102 LYS A CA 1
ATOM 824 C C . LYS A 1 102 ? 12.009 4.925 -8.086 1.00 95.31 102 LYS A C 1
ATOM 826 O O . LYS A 1 102 ? 11.484 5.646 -8.925 1.00 95.31 102 LYS A O 1
ATOM 831 N N . ILE A 1 103 ? 11.493 4.762 -6.866 1.00 94.69 103 ILE A N 1
ATOM 832 C CA . ILE A 1 103 ? 10.204 5.339 -6.434 1.00 94.69 103 ILE A CA 1
ATOM 833 C C . ILE A 1 103 ? 10.166 6.866 -6.616 1.00 94.69 103 ILE A C 1
ATOM 835 O O . ILE A 1 103 ? 9.133 7.435 -6.966 1.00 94.69 103 ILE A O 1
ATOM 839 N N . LEU A 1 104 ? 11.282 7.555 -6.361 1.00 94.00 104 LEU A N 1
ATOM 840 C CA . LEU A 1 104 ? 11.347 9.015 -6.432 1.00 94.00 104 LEU A CA 1
ATOM 841 C C . LEU A 1 104 ? 11.528 9.572 -7.848 1.00 94.00 104 LEU A C 1
ATOM 843 O O . LEU A 1 104 ? 11.167 10.732 -8.069 1.00 94.00 104 LEU A O 1
ATOM 847 N N . LYS A 1 105 ? 12.148 8.816 -8.761 1.00 95.69 105 LYS A N 1
ATOM 848 C CA . LYS A 1 105 ? 12.669 9.344 -10.035 1.00 95.69 105 LYS A CA 1
ATOM 849 C C . LYS A 1 105 ? 12.158 8.624 -11.274 1.00 95.69 105 LYS A C 1
ATOM 851 O O . LYS A 1 105 ? 12.128 9.241 -12.336 1.00 95.69 105 LYS A O 1
ATOM 856 N N . GLU A 1 106 ? 11.804 7.351 -11.169 1.00 94.56 106 GLU A N 1
ATOM 857 C CA . GLU A 1 106 ? 11.401 6.552 -12.320 1.00 94.56 106 GLU A CA 1
ATOM 858 C C . GLU A 1 106 ? 9.882 6.596 -12.512 1.00 94.56 106 GLU A C 1
ATOM 860 O O . GLU A 1 106 ? 9.122 6.532 -11.542 1.00 94.56 106 GLU A O 1
ATOM 865 N N . PRO A 1 107 ? 9.403 6.708 -13.762 1.00 91.69 107 PRO A N 1
ATOM 866 C CA . PRO A 1 107 ? 7.988 6.547 -14.044 1.00 91.69 107 PRO A CA 1
ATOM 867 C C . PRO A 1 107 ? 7.570 5.088 -13.827 1.00 91.69 107 PRO A C 1
ATOM 869 O O . PRO A 1 107 ? 8.323 4.164 -14.134 1.00 91.69 107 PRO A O 1
ATOM 872 N N . LEU A 1 108 ? 6.337 4.881 -13.363 1.00 90.44 108 LEU A N 1
ATOM 873 C CA . LEU A 1 108 ? 5.727 3.553 -13.324 1.00 90.44 108 LEU A CA 1
ATOM 874 C C . LEU A 1 108 ? 5.623 2.989 -14.749 1.00 90.44 108 LEU A C 1
ATOM 876 O O . LEU A 1 108 ? 5.075 3.648 -15.636 1.00 90.44 108 LEU A O 1
ATOM 880 N N . GLN A 1 109 ? 6.123 1.771 -14.956 1.00 87.75 109 GLN A N 1
ATOM 881 C CA . GLN A 1 109 ? 6.083 1.085 -16.247 1.00 87.75 109 GLN A CA 1
ATOM 882 C C . GLN A 1 109 ? 5.173 -0.143 -16.192 1.00 87.75 109 GLN A C 1
ATOM 884 O O . GLN A 1 109 ? 5.061 -0.802 -15.163 1.00 87.75 109 GLN A O 1
ATOM 889 N N . PHE A 1 110 ? 4.529 -0.443 -17.319 1.00 88.62 110 PHE A N 1
ATOM 890 C CA . PHE A 1 110 ? 3.633 -1.586 -17.492 1.00 88.62 110 PHE A CA 1
ATOM 891 C C . PHE A 1 110 ? 4.161 -2.445 -18.647 1.00 88.62 110 PHE A C 1
ATOM 893 O O . PHE A 1 110 ? 3.832 -2.209 -19.812 1.00 88.62 110 PHE A O 1
ATOM 900 N N . TYR A 1 111 ? 5.034 -3.403 -18.340 1.00 82.62 111 TYR A N 1
ATOM 901 C CA . TYR A 1 111 ? 5.681 -4.242 -19.350 1.00 82.62 111 TYR A CA 1
ATOM 902 C C . TYR A 1 111 ? 4.783 -5.414 -19.750 1.00 82.62 111 TY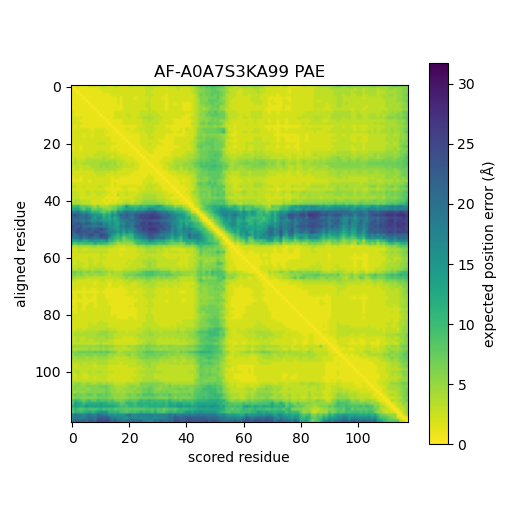R A C 1
ATOM 904 O O . TYR A 1 111 ? 4.431 -6.223 -18.901 1.00 82.62 111 TYR A O 1
ATOM 912 N N . ARG A 1 112 ? 4.390 -5.522 -21.026 1.00 80.44 112 ARG A N 1
ATOM 913 C CA . ARG A 1 112 ? 3.397 -6.519 -21.495 1.00 80.44 112 ARG A CA 1
ATOM 914 C C . ARG A 1 112 ? 3.676 -7.957 -21.044 1.00 80.44 112 ARG A C 1
ATOM 916 O O . ARG A 1 112 ? 2.741 -8.690 -20.760 1.00 80.44 112 ARG A O 1
ATOM 923 N N . ASP A 1 113 ? 4.940 -8.346 -20.979 1.00 82.44 113 ASP A N 1
ATOM 924 C CA . ASP A 1 113 ? 5.422 -9.655 -20.534 1.00 82.44 113 ASP A CA 1
ATOM 925 C C . ASP A 1 113 ? 5.179 -9.944 -19.044 1.00 82.44 113 ASP A C 1
ATOM 927 O O . ASP A 1 113 ? 5.170 -11.104 -18.651 1.00 82.44 113 ASP A O 1
ATOM 931 N N . GLN A 1 114 ? 4.932 -8.922 -18.224 1.00 80.88 114 GLN A N 1
ATOM 932 C CA . GLN A 1 114 ? 4.553 -9.062 -16.812 1.00 80.88 114 GLN A CA 1
ATOM 933 C C . GLN A 1 114 ? 3.033 -9.121 -16.609 1.00 80.88 114 GLN A C 1
ATOM 935 O O . GLN A 1 114 ? 2.561 -9.574 -15.570 1.00 80.88 114 GLN A O 1
ATOM 940 N N . TRP A 1 115 ? 2.253 -8.682 -17.597 1.00 81.94 115 TRP A N 1
ATOM 941 C CA . TRP A 1 115 ? 0.792 -8.590 -17.532 1.00 81.94 115 TRP A CA 1
ATOM 942 C C . TRP A 1 115 ? 0.124 -9.740 -18.295 1.00 81.94 115 TRP A C 1
ATOM 944 O O . TRP A 1 115 ? -0.830 -9.533 -19.029 1.00 81.94 115 TRP A O 1
ATOM 954 N N . ILE A 1 116 ? 0.627 -10.966 -18.126 1.00 68.69 116 ILE A N 1
ATOM 955 C CA . ILE A 1 116 ? 0.208 -12.152 -18.901 1.00 68.69 116 ILE A CA 1
ATOM 956 C C . ILE A 1 116 ? -1.234 -12.619 -18.646 1.00 68.69 116 ILE A C 1
ATOM 958 O O . ILE A 1 116 ? -1.735 -13.478 -19.370 1.00 68.69 116 ILE A O 1
ATOM 962 N N . TYR A 1 117 ? -1.883 -12.092 -17.605 1.00 61.28 117 TYR A N 1
ATOM 963 C CA . TYR A 1 117 ? -3.247 -12.449 -17.203 1.00 61.28 117 TYR A CA 1
ATOM 964 C C . TYR A 1 117 ? -4.306 -11.417 -17.632 1.00 61.28 117 TYR A C 1
ATOM 966 O O . TYR A 1 117 ? -5.475 -11.576 -17.272 1.00 61.28 117 TYR A O 1
ATOM 974 N N . LEU A 1 118 ? -3.912 -10.374 -18.376 1.00 56.34 118 LEU A N 1
ATOM 975 C CA . LEU A 1 118 ? -4.793 -9.377 -19.001 1.00 56.34 118 LEU A CA 1
ATOM 976 C C . LEU A 1 118 ? -4.626 -9.398 -20.525 1.00 56.34 118 LEU A C 1
ATOM 978 O O . LEU A 1 118 ? -5.652 -9.195 -21.210 1.00 56.34 118 LEU A O 1
#